Protein AF-M0MS67-F1 (afdb_monomer_lite)

Radius of gyration: 17.48 Å; chains: 1; bounding box: 44×30×43 Å

Foldseek 3Di:
DDPDVVVVVVVVVCCCVPPNVCVVVVVVVVVLCVLDDPVLVVLLVVLVVPDDPVLVVCVVVPPPVSVVSSDDPVCVVSVVVVVVVVVVVVVD

Structure (mmCIF, N/CA/C/O backbone):
data_AF-M0MS67-F1
#
_entry.id   AF-M0MS67-F1
#
loop_
_atom_site.group_PDB
_atom_site.id
_atom_site.type_symbol
_atom_site.label_atom_id
_atom_site.label_alt_id
_atom_site.label_comp_id
_atom_site.la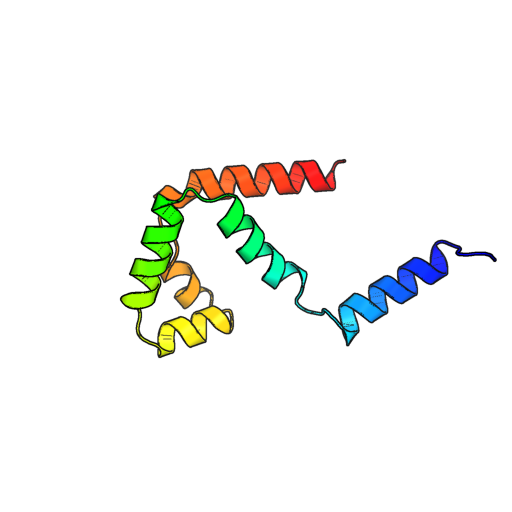bel_asym_id
_atom_site.label_entity_id
_atom_site.label_seq_id
_atom_site.pdbx_PDB_ins_code
_atom_site.Cartn_x
_atom_site.Cartn_y
_atom_site.Cartn_z
_atom_site.occupancy
_atom_site.B_iso_or_equiv
_atom_site.auth_seq_id
_atom_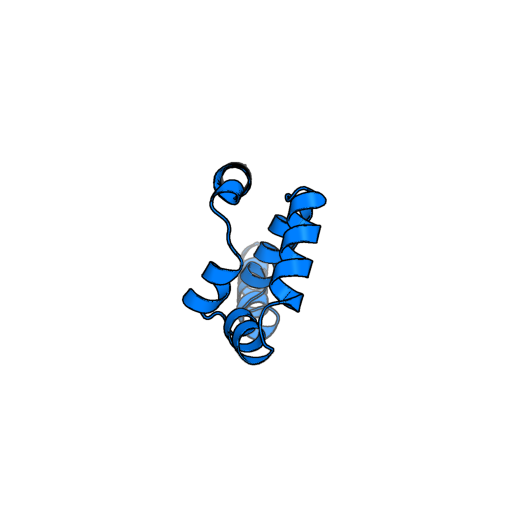site.auth_comp_id
_atom_site.auth_asym_id
_atom_site.auth_atom_id
_atom_site.pdbx_PDB_model_num
ATOM 1 N N . ARG A 1 1 ? 32.579 -3.369 -27.886 1.00 49.44 1 ARG A N 1
ATOM 2 C CA . ARG A 1 1 ? 31.417 -4.247 -27.616 1.00 49.44 1 ARG A CA 1
ATOM 3 C C . ARG A 1 1 ? 30.220 -3.319 -27.528 1.00 49.44 1 ARG A C 1
ATOM 5 O O . ARG A 1 1 ? 30.190 -2.510 -26.615 1.00 49.44 1 ARG A O 1
ATOM 12 N N . ASP A 1 2 ? 29.366 -3.330 -28.543 1.00 49.84 2 ASP A N 1
ATOM 13 C CA . ASP A 1 2 ? 28.279 -2.362 -28.684 1.00 49.84 2 ASP A CA 1
ATOM 14 C C . ASP A 1 2 ? 27.067 -2.855 -27.880 1.00 49.84 2 ASP A C 1
ATOM 16 O O . ASP A 1 2 ? 26.401 -3.817 -28.263 1.00 49.84 2 ASP A O 1
ATOM 20 N N . ILE A 1 3 ? 26.850 -2.276 -26.697 1.00 50.69 3 ILE A N 1
ATOM 21 C CA . ILE A 1 3 ? 25.650 -2.511 -25.884 1.00 50.69 3 ILE A CA 1
ATOM 22 C C . ILE A 1 3 ? 24.644 -1.431 -26.308 1.00 50.69 3 ILE A C 1
ATOM 24 O O . ILE A 1 3 ? 24.314 -0.529 -25.543 1.00 50.69 3 ILE A O 1
ATOM 28 N N . SER A 1 4 ? 24.246 -1.440 -27.582 1.00 58.03 4 SER A N 1
ATOM 29 C CA . SER A 1 4 ? 23.306 -0.442 -28.091 1.00 58.03 4 SER A CA 1
ATOM 30 C C . SER A 1 4 ? 21.954 -0.600 -27.384 1.00 58.03 4 SER A C 1
ATOM 32 O O . SER A 1 4 ? 21.544 -1.714 -27.040 1.00 58.03 4 SER A O 1
ATOM 34 N N . GLY A 1 5 ? 21.238 0.507 -27.161 1.00 59.91 5 GLY A N 1
ATOM 35 C CA . GLY A 1 5 ? 19.967 0.532 -26.417 1.00 59.91 5 GLY A CA 1
ATOM 36 C C . GLY A 1 5 ? 18.879 -0.420 -26.943 1.00 59.91 5 GLY A C 1
ATOM 37 O O . GLY A 1 5 ? 17.965 -0.765 -26.201 1.00 59.91 5 GLY A O 1
ATOM 38 N N . SER A 1 6 ? 19.014 -0.914 -28.179 1.00 59.09 6 SER A N 1
ATOM 39 C CA . SER A 1 6 ? 18.149 -1.954 -28.755 1.00 59.09 6 SER A CA 1
ATOM 40 C C . SER A 1 6 ? 18.275 -3.322 -28.065 1.00 59.09 6 SER A C 1
ATOM 42 O O . SER A 1 6 ? 17.274 -4.003 -27.872 1.00 59.09 6 SER A O 1
ATOM 44 N N . ASN A 1 7 ? 19.473 -3.715 -27.617 1.00 62.97 7 ASN A N 1
ATOM 45 C CA . ASN A 1 7 ? 19.658 -4.960 -26.862 1.00 62.97 7 ASN A CA 1
ATOM 46 C C . ASN A 1 7 ? 19.129 -4.838 -25.428 1.00 62.97 7 ASN A C 1
ATOM 48 O O . ASN A 1 7 ? 18.649 -5.821 -24.863 1.00 62.97 7 ASN A O 1
ATOM 52 N N . MET A 1 8 ? 19.180 -3.634 -24.847 1.00 68.81 8 MET A N 1
ATOM 53 C CA . MET A 1 8 ? 18.668 -3.386 -23.498 1.00 68.81 8 MET A CA 1
ATOM 54 C C . MET A 1 8 ? 17.135 -3.461 -23.453 1.00 68.81 8 MET A C 1
ATOM 56 O O . MET A 1 8 ? 16.589 -4.031 -22.514 1.00 68.81 8 MET A O 1
ATOM 60 N N . SER A 1 9 ? 16.434 -2.963 -24.480 1.00 74.62 9 SER A N 1
ATOM 61 C CA . SER A 1 9 ? 14.965 -3.035 -24.534 1.00 74.62 9 SER A CA 1
ATOM 62 C C . SER A 1 9 ? 14.442 -4.460 -24.749 1.00 74.62 9 SER A C 1
ATOM 64 O O . SER A 1 9 ? 13.425 -4.840 -24.164 1.00 74.62 9 SER A O 1
ATOM 66 N N . VAL A 1 10 ? 15.151 -5.282 -25.534 1.00 79.38 10 VAL A N 1
ATOM 67 C CA . VAL A 1 10 ? 14.827 -6.710 -25.698 1.00 79.38 10 VAL A CA 1
ATOM 68 C C . VAL A 1 10 ? 15.029 -7.459 -24.383 1.00 79.38 10 VAL A C 1
ATOM 70 O O . VAL A 1 10 ? 14.154 -8.227 -23.981 1.00 79.38 10 VAL A O 1
ATOM 73 N N . TYR A 1 11 ? 16.143 -7.210 -23.687 1.00 78.44 11 TYR A N 1
ATOM 74 C CA . TYR A 1 11 ? 16.392 -7.797 -22.371 1.00 78.44 11 TYR A CA 1
ATOM 75 C C . TYR A 1 11 ? 15.311 -7.402 -21.359 1.00 78.44 11 TYR A C 1
ATOM 77 O O . TYR A 1 11 ? 14.751 -8.278 -20.707 1.00 78.44 11 TYR A O 1
ATOM 85 N N . ASP A 1 12 ? 14.973 -6.114 -21.267 1.00 78.19 12 ASP A N 1
ATOM 86 C CA . ASP A 1 12 ? 13.942 -5.613 -20.353 1.00 78.19 12 ASP A CA 1
ATOM 87 C C . ASP A 1 12 ? 12.571 -6.256 -20.616 1.00 78.19 12 ASP A C 1
ATOM 89 O O . ASP A 1 12 ? 11.889 -6.692 -19.686 1.00 78.19 12 ASP A O 1
ATOM 93 N N . THR A 1 13 ? 12.210 -6.416 -21.893 1.00 80.81 13 THR A N 1
ATOM 94 C CA . THR A 1 13 ? 10.963 -7.077 -22.302 1.00 80.81 13 THR A CA 1
ATOM 95 C C . THR A 1 13 ? 10.939 -8.548 -21.883 1.00 80.81 13 THR A C 1
ATOM 97 O O . THR A 1 13 ? 9.951 -9.018 -21.317 1.00 80.81 13 THR A O 1
ATOM 100 N N . LEU A 1 14 ? 12.019 -9.291 -22.149 1.00 83.94 14 LEU A N 1
ATOM 101 C CA . LEU A 1 14 ? 12.118 -10.708 -21.789 1.00 83.94 14 LEU A CA 1
ATOM 102 C C . LEU A 1 14 ? 12.169 -10.901 -20.272 1.00 83.94 14 LEU A C 1
ATOM 104 O O . LEU A 1 14 ? 11.520 -11.798 -19.747 1.00 83.94 14 LEU A O 1
ATOM 108 N N . TRP A 1 15 ? 12.871 -10.030 -19.550 1.00 81.44 15 TRP A N 1
ATOM 109 C CA . TRP A 1 15 ? 12.920 -10.050 -18.092 1.00 81.44 15 TRP A CA 1
ATOM 110 C C . TRP A 1 15 ? 11.535 -9.828 -17.474 1.00 81.44 15 TRP A C 1
ATOM 112 O O . TRP A 1 15 ? 11.096 -10.625 -16.639 1.00 81.44 15 TRP A O 1
ATOM 122 N N . HIS A 1 16 ? 10.816 -8.790 -17.913 1.00 82.25 16 HIS A N 1
ATOM 123 C CA . HIS A 1 16 ? 9.457 -8.526 -17.446 1.00 82.25 16 HIS A CA 1
ATOM 124 C C . HIS A 1 16 ? 8.496 -9.654 -17.820 1.00 82.25 16 HIS A C 1
ATOM 126 O O . HIS A 1 16 ? 7.638 -9.992 -17.015 1.00 82.25 16 HIS A O 1
ATOM 132 N N . ARG A 1 17 ? 8.637 -10.277 -18.993 1.00 82.69 17 ARG A N 1
ATOM 133 C CA . ARG A 1 17 ? 7.750 -11.371 -19.410 1.00 82.69 17 ARG A CA 1
ATOM 134 C C . ARG A 1 17 ? 8.037 -12.683 -18.677 1.00 82.69 17 ARG A C 1
ATOM 136 O O . ARG A 1 17 ? 7.109 -13.309 -18.171 1.00 82.69 17 ARG A O 1
ATOM 143 N N . ASP A 1 18 ? 9.303 -13.083 -18.618 1.00 83.81 18 ASP A N 1
ATOM 144 C CA . ASP A 1 18 ? 9.692 -14.462 -18.309 1.00 83.81 18 ASP A CA 1
ATOM 145 C C . ASP A 1 18 ? 10.204 -14.628 -16.872 1.00 83.81 18 ASP A C 1
ATOM 147 O O . ASP A 1 18 ? 10.048 -15.696 -16.283 1.00 83.81 18 ASP A O 1
ATOM 151 N N . VAL A 1 19 ? 10.780 -13.578 -16.277 1.00 84.19 19 VAL A N 1
ATOM 152 C CA . VAL A 1 19 ? 11.392 -13.657 -14.938 1.00 84.19 19 VAL A CA 1
ATOM 153 C C . VAL A 1 19 ? 10.551 -12.940 -13.887 1.00 84.19 19 VAL A C 1
ATOM 155 O O . VAL A 1 19 ? 10.384 -13.425 -12.764 1.00 84.19 19 VAL A O 1
ATOM 158 N N . ALA A 1 20 ? 9.992 -11.779 -14.229 1.00 81.88 20 ALA A N 1
ATOM 159 C CA . ALA A 1 20 ? 9.382 -10.891 -13.249 1.00 81.88 20 ALA A CA 1
ATOM 160 C C . ALA A 1 20 ? 8.029 -10.255 -13.655 1.00 81.88 20 ALA A C 1
ATOM 162 O O . ALA A 1 20 ? 7.807 -9.085 -13.334 1.00 81.88 20 ALA A O 1
ATOM 163 N N . PRO A 1 21 ? 7.052 -11.006 -14.207 1.00 75.88 21 PRO A N 1
ATOM 164 C CA . PRO A 1 21 ? 5.788 -10.458 -14.739 1.00 75.88 21 PRO A CA 1
ATOM 165 C C . PRO A 1 21 ? 4.875 -9.764 -13.724 1.00 75.88 21 PRO A C 1
ATOM 167 O O . PRO A 1 21 ? 3.897 -9.122 -14.096 1.00 75.88 21 PRO A O 1
ATOM 170 N N . LYS A 1 22 ? 5.177 -9.866 -12.425 1.00 77.06 22 LYS A N 1
ATOM 171 C CA . LYS A 1 22 ? 4.455 -9.185 -11.337 1.00 77.06 22 LYS A CA 1
ATOM 172 C C . LYS A 1 22 ? 5.388 -8.411 -10.397 1.00 77.06 22 LYS A C 1
ATOM 174 O O . LYS A 1 22 ? 4.991 -8.103 -9.272 1.00 77.06 22 LYS A O 1
ATOM 179 N N . ALA A 1 23 ? 6.628 -8.122 -10.808 1.00 80.50 23 ALA A N 1
ATOM 180 C CA . ALA A 1 23 ? 7.592 -7.419 -9.955 1.00 80.50 23 ALA A CA 1
ATOM 181 C C . ALA A 1 23 ? 7.070 -6.065 -9.477 1.00 80.50 23 ALA A C 1
ATOM 183 O O . ALA A 1 23 ? 7.165 -5.781 -8.288 1.00 80.50 23 ALA A O 1
ATOM 184 N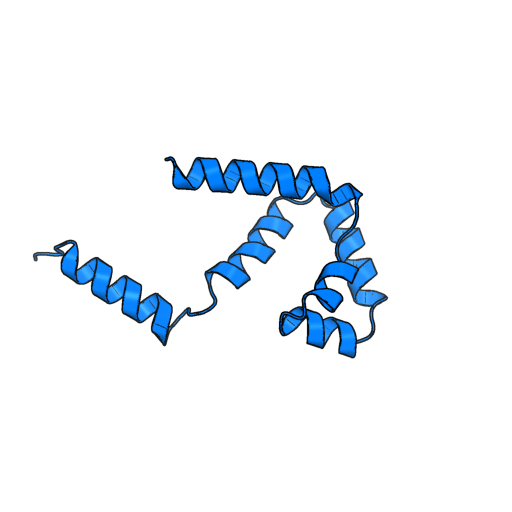 N . GLU A 1 24 ? 6.447 -5.277 -10.351 1.00 79.38 24 GLU A N 1
ATOM 185 C CA . GLU A 1 24 ? 5.921 -3.963 -9.971 1.00 79.38 24 GLU A CA 1
ATOM 186 C C . GLU A 1 24 ? 4.895 -4.039 -8.834 1.00 79.38 24 GLU A C 1
ATOM 188 O O . GLU A 1 24 ? 4.965 -3.251 -7.890 1.00 79.38 24 GLU A O 1
ATOM 193 N N . ARG A 1 25 ? 3.983 -5.022 -8.887 1.00 79.81 25 ARG A N 1
ATOM 194 C CA . ARG A 1 25 ? 2.973 -5.254 -7.841 1.00 79.81 25 ARG A CA 1
ATOM 195 C C . ARG A 1 25 ? 3.609 -5.696 -6.525 1.00 79.81 25 ARG A C 1
ATOM 197 O O . ARG A 1 25 ? 3.222 -5.196 -5.476 1.00 79.81 25 ARG A O 1
ATOM 204 N N . ARG A 1 26 ? 4.612 -6.579 -6.575 1.00 79.19 26 ARG A N 1
ATOM 205 C CA . ARG A 1 26 ? 5.355 -7.013 -5.376 1.00 79.19 26 ARG A CA 1
ATOM 206 C C . ARG A 1 26 ? 6.098 -5.848 -4.723 1.00 79.19 26 ARG A C 1
ATOM 208 O O . ARG A 1 26 ? 6.004 -5.653 -3.519 1.00 79.19 26 ARG A O 1
ATOM 215 N N . LEU A 1 27 ? 6.770 -5.035 -5.534 1.00 85.62 27 LEU A N 1
ATOM 216 C CA . LEU A 1 27 ? 7.514 -3.872 -5.060 1.00 85.62 27 LEU A CA 1
ATOM 217 C C . LEU A 1 27 ? 6.599 -2.759 -4.535 1.00 85.62 27 LEU A C 1
ATOM 219 O O . LEU A 1 27 ? 7.028 -1.964 -3.704 1.00 85.62 27 LEU A O 1
ATOM 223 N N . LEU A 1 28 ? 5.354 -2.670 -5.015 1.00 87.75 28 LEU A N 1
ATOM 224 C CA . LEU A 1 28 ? 4.381 -1.705 -4.501 1.00 87.75 28 LEU A CA 1
ATOM 225 C C . LEU A 1 28 ? 4.129 -1.923 -3.009 1.00 87.75 28 LEU A C 1
ATOM 227 O O . LEU A 1 28 ? 4.254 -0.966 -2.250 1.00 87.75 28 LEU A O 1
ATOM 231 N N . MET A 1 29 ? 3.840 -3.160 -2.594 1.00 83.31 29 MET A N 1
ATOM 232 C CA . MET A 1 29 ? 3.568 -3.440 -1.183 1.00 83.31 29 MET A CA 1
ATOM 233 C C . MET A 1 29 ? 4.806 -3.159 -0.325 1.00 83.31 29 MET A C 1
ATOM 235 O O . MET A 1 29 ? 4.724 -2.442 0.664 1.00 83.31 29 MET A O 1
ATOM 239 N N . THR A 1 30 ? 5.982 -3.620 -0.763 1.00 89.12 30 THR A N 1
ATOM 240 C CA . THR A 1 30 ? 7.251 -3.340 -0.075 1.00 89.12 30 THR A CA 1
ATOM 241 C C . THR A 1 30 ? 7.471 -1.844 0.140 1.00 89.12 30 THR A C 1
ATOM 243 O O . THR A 1 30 ? 7.799 -1.430 1.244 1.00 89.12 30 THR A O 1
ATOM 246 N N . ARG A 1 31 ? 7.251 -1.013 -0.884 1.00 90.50 31 ARG A N 1
ATOM 247 C CA . ARG A 1 31 ? 7.397 0.443 -0.753 1.00 90.50 31 ARG A CA 1
ATOM 248 C C . ARG A 1 31 ? 6.395 1.052 0.219 1.00 90.50 31 ARG A C 1
ATOM 250 O O . ARG A 1 31 ? 6.791 1.896 1.010 1.00 90.50 31 ARG A O 1
ATOM 257 N N . LEU A 1 32 ? 5.132 0.625 0.185 1.00 91.00 32 LEU A N 1
ATOM 258 C CA . LEU A 1 32 ? 4.132 1.096 1.148 1.00 91.00 32 LEU A CA 1
ATOM 259 C C . LEU A 1 32 ? 4.520 0.731 2.584 1.00 91.00 32 LEU A C 1
ATOM 261 O O . LEU A 1 32 ? 4.384 1.573 3.460 1.00 91.00 32 LEU A O 1
ATOM 265 N N . LEU A 1 33 ? 5.060 -0.470 2.814 1.00 90.31 33 LEU A N 1
ATOM 266 C CA . LEU A 1 33 ? 5.540 -0.891 4.134 1.00 90.31 33 LEU A CA 1
ATOM 267 C C . LEU A 1 33 ? 6.738 -0.062 4.615 1.00 90.31 33 LEU A C 1
ATOM 269 O O . LEU A 1 33 ? 6.824 0.229 5.800 1.00 90.31 33 LEU A O 1
ATOM 273 N N . TYR A 1 34 ? 7.635 0.346 3.712 1.00 91.38 34 TYR A N 1
ATOM 274 C CA . TYR A 1 34 ? 8.747 1.245 4.051 1.00 91.38 34 TYR A CA 1
ATOM 275 C C . TYR A 1 34 ? 8.321 2.701 4.263 1.00 91.38 34 TYR A C 1
ATOM 277 O O . TYR A 1 34 ? 9.024 3.444 4.941 1.00 91.38 34 TYR A O 1
ATOM 285 N N . LEU A 1 35 ? 7.213 3.121 3.651 1.00 94.25 35 LEU A N 1
ATOM 286 C CA . LEU A 1 35 ? 6.696 4.483 3.758 1.00 94.25 35 LEU A CA 1
ATOM 287 C C . LEU A 1 35 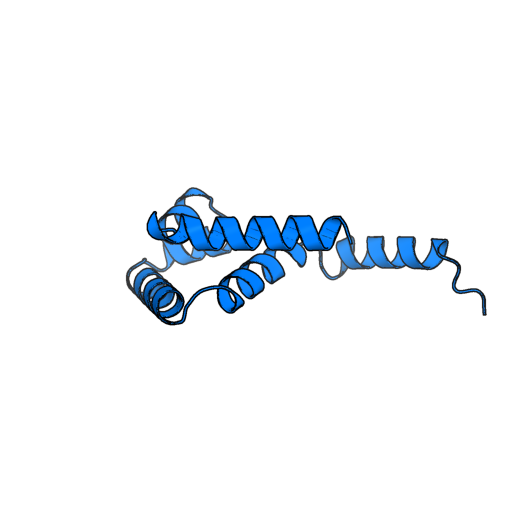? 5.752 4.663 4.957 1.00 94.25 35 LEU A C 1
ATOM 289 O O . LEU A 1 35 ? 5.646 5.759 5.502 1.00 94.25 35 LEU A O 1
ATOM 293 N N . ALA A 1 36 ? 5.042 3.605 5.345 1.00 94.75 36 ALA A N 1
ATOM 294 C CA . ALA A 1 36 ? 4.117 3.613 6.468 1.00 94.75 36 ALA A CA 1
ATOM 295 C C . ALA A 1 36 ? 4.841 3.846 7.803 1.00 94.75 36 ALA A C 1
ATOM 297 O O . ALA A 1 36 ? 6.002 3.481 7.974 1.00 94.75 36 ALA A O 1
ATOM 298 N N . SER A 1 37 ? 4.132 4.424 8.777 1.00 95.06 37 SER A N 1
ATOM 299 C CA . SER A 1 37 ? 4.639 4.487 10.150 1.00 95.06 37 SER A CA 1
ATOM 300 C C . SER A 1 37 ? 4.628 3.100 10.802 1.00 95.06 37 SER A C 1
ATOM 302 O O . SER A 1 37 ? 3.873 2.212 10.390 1.00 95.06 37 SER A O 1
ATOM 304 N N . ASN A 1 38 ? 5.417 2.933 11.865 1.00 95.00 38 ASN A N 1
ATOM 305 C CA . ASN A 1 38 ? 5.448 1.690 12.637 1.00 95.00 38 ASN A CA 1
ATOM 306 C C . ASN A 1 38 ? 4.060 1.335 13.192 1.00 95.00 38 ASN A C 1
ATOM 308 O O . ASN A 1 38 ? 3.632 0.193 13.100 1.00 95.00 38 ASN A O 1
ATOM 312 N N . GLU A 1 39 ? 3.304 2.320 13.674 1.00 95.50 39 GLU A N 1
ATOM 313 C CA . GLU A 1 39 ? 1.958 2.103 14.214 1.00 95.50 39 GLU A CA 1
ATOM 314 C C . GLU A 1 39 ? 0.993 1.606 13.136 1.00 95.50 39 GLU A C 1
ATOM 316 O O . GLU A 1 39 ? 0.113 0.783 13.403 1.00 95.50 39 GLU A O 1
ATOM 321 N N . ARG A 1 40 ? 1.141 2.089 11.894 1.00 95.56 40 ARG A N 1
ATOM 322 C CA . ARG A 1 40 ? 0.315 1.593 10.794 1.00 95.56 40 ARG A CA 1
ATOM 323 C C . ARG A 1 40 ? 0.691 0.164 10.412 1.00 95.56 40 ARG A C 1
ATOM 325 O O . ARG A 1 40 ? -0.204 -0.629 10.107 1.00 95.56 40 ARG A O 1
ATOM 332 N N . TYR A 1 41 ? 1.981 -0.157 10.444 1.00 93.62 41 TYR A N 1
ATOM 333 C CA . TYR A 1 41 ? 2.478 -1.515 10.250 1.00 93.62 41 TYR A CA 1
ATOM 334 C C . TYR A 1 41 ? 1.939 -2.473 11.324 1.00 93.62 41 TYR A C 1
ATOM 336 O O . TYR A 1 41 ? 1.411 -3.531 10.988 1.00 93.62 41 TYR A O 1
ATOM 344 N N . ASP A 1 42 ? 1.962 -2.070 12.594 1.00 95.25 42 ASP A N 1
ATOM 345 C CA . ASP A 1 42 ? 1.402 -2.856 13.696 1.00 95.25 42 ASP A CA 1
ATOM 346 C C . ASP A 1 42 ? -0.103 -3.086 13.515 1.00 95.25 42 ASP A C 1
ATOM 348 O O . ASP A 1 42 ? -0.591 -4.205 13.685 1.00 95.25 42 ASP A O 1
ATOM 352 N N . ARG A 1 43 ? -0.842 -2.050 13.089 1.00 95.56 43 ARG A N 1
ATOM 353 C CA . ARG A 1 43 ? -2.266 -2.180 12.749 1.00 95.56 43 ARG A CA 1
ATOM 354 C C . ARG A 1 43 ? -2.479 -3.187 11.623 1.00 95.56 43 ARG A C 1
ATOM 356 O O . ARG A 1 43 ? -3.328 -4.053 11.762 1.00 95.56 43 ARG A O 1
ATOM 363 N N . LEU A 1 44 ? -1.680 -3.124 10.554 1.00 94.19 44 LEU A N 1
ATOM 364 C CA . LEU A 1 44 ? -1.760 -4.086 9.452 1.00 94.19 44 LEU A CA 1
ATOM 365 C C . LEU A 1 44 ? -1.553 -5.527 9.945 1.00 94.19 44 LEU A C 1
ATOM 367 O O . LEU A 1 44 ? -2.296 -6.416 9.541 1.00 94.19 44 LEU A O 1
ATOM 371 N N . LEU A 1 45 ? -0.576 -5.766 10.824 1.00 94.00 45 LEU A N 1
ATOM 372 C CA . LEU A 1 45 ? -0.355 -7.094 11.402 1.00 94.00 45 LEU A CA 1
ATOM 373 C C . LEU A 1 45 ? -1.527 -7.548 12.281 1.00 94.00 45 LEU A C 1
ATOM 375 O O . LEU A 1 45 ? -1.893 -8.722 12.238 1.00 94.00 45 LEU A O 1
ATOM 379 N N . SER A 1 46 ? -2.130 -6.635 13.046 1.00 95.50 46 SER A N 1
ATOM 380 C CA . SER A 1 46 ? -3.349 -6.922 13.809 1.00 95.50 46 SER A CA 1
ATOM 381 C C . SER A 1 46 ? -4.505 -7.301 12.883 1.00 95.50 46 SER A C 1
ATOM 383 O O . SER A 1 46 ? -5.084 -8.370 13.053 1.00 95.50 46 SER A O 1
ATOM 385 N N . ASP A 1 47 ? -4.771 -6.491 11.851 1.00 94.88 47 ASP A N 1
ATOM 386 C CA . ASP A 1 47 ? -5.820 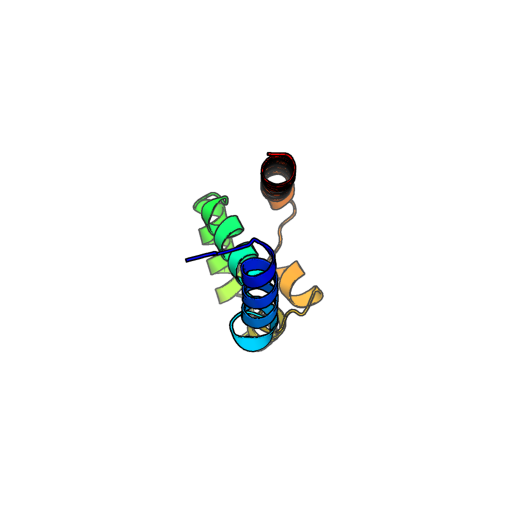-6.741 10.857 1.00 94.88 47 ASP A CA 1
ATOM 387 C C . ASP A 1 47 ? -5.626 -8.115 10.199 1.00 94.88 47 ASP A C 1
ATOM 389 O O . ASP A 1 47 ? -6.574 -8.871 10.000 1.00 94.88 47 ASP A O 1
ATOM 393 N N . MET A 1 48 ? -4.377 -8.471 9.885 1.00 94.38 48 MET A N 1
ATOM 394 C CA . MET A 1 48 ? -4.051 -9.770 9.304 1.00 94.38 48 MET A CA 1
ATOM 395 C C . MET A 1 48 ? -4.306 -10.934 10.264 1.00 94.38 48 MET A C 1
ATOM 397 O O . MET A 1 48 ? -4.754 -11.981 9.813 1.00 94.38 48 MET A O 1
ATOM 401 N N . ASN A 1 49 ? -4.039 -10.773 11.560 1.00 94.06 49 ASN A N 1
ATOM 402 C CA . ASN A 1 49 ? -4.317 -11.812 12.554 1.00 94.06 49 ASN A CA 1
ATOM 403 C C . ASN A 1 49 ? -5.821 -11.992 12.807 1.00 94.06 49 ASN A C 1
ATOM 405 O O . ASN A 1 49 ? -6.265 -13.108 13.076 1.00 94.06 49 ASN A O 1
ATOM 409 N N . ASP A 1 50 ? -6.594 -10.910 12.704 1.00 95.25 50 ASP A N 1
ATOM 410 C CA . ASP A 1 50 ? -8.043 -10.922 12.919 1.00 95.25 50 ASP A CA 1
ATOM 411 C C . ASP A 1 50 ? -8.811 -11.441 11.691 1.00 95.25 50 ASP A C 1
ATOM 413 O O . ASP A 1 50 ? -9.895 -12.024 11.807 1.00 95.25 50 ASP A O 1
ATOM 417 N N . LEU A 1 51 ? -8.253 -11.259 10.492 1.00 94.38 51 LEU A N 1
ATOM 418 C CA . LEU A 1 51 ? -8.824 -11.788 9.261 1.00 94.38 51 LEU A CA 1
ATOM 419 C C . LEU A 1 51 ? -8.581 -13.297 9.136 1.00 94.38 51 LEU A C 1
ATOM 421 O O . LEU A 1 51 ? -7.469 -13.806 9.241 1.00 94.38 51 LEU A O 1
ATOM 425 N N . GLY A 1 52 ? -9.643 -14.037 8.815 1.00 91.44 52 GLY A N 1
ATOM 426 C CA . GLY A 1 52 ? -9.534 -15.470 8.555 1.00 91.44 52 GLY A CA 1
ATOM 427 C C . GLY A 1 52 ? -8.654 -15.788 7.338 1.00 91.44 52 GLY A C 1
ATOM 428 O O . GLY A 1 52 ? -8.643 -15.050 6.348 1.00 91.44 52 GLY A O 1
ATOM 429 N N . MET A 1 53 ? -8.000 -16.956 7.372 1.00 90.88 53 MET A N 1
ATOM 430 C CA . MET A 1 53 ? -7.070 -17.439 6.335 1.00 90.88 53 MET A CA 1
ATOM 431 C C . MET A 1 53 ? -7.607 -17.329 4.900 1.00 90.88 53 MET A C 1
ATOM 433 O O . MET A 1 53 ? -6.845 -17.016 3.991 1.00 90.88 53 MET A O 1
ATOM 437 N N . GLY A 1 54 ? -8.911 -17.538 4.687 1.00 93.19 54 GLY A N 1
ATOM 438 C CA . GLY A 1 54 ? -9.529 -17.394 3.364 1.00 93.19 54 GLY A CA 1
ATOM 439 C C . GLY A 1 54 ? -9.481 -15.959 2.828 1.00 93.19 54 GLY A C 1
ATOM 440 O O . GLY A 1 54 ? -9.106 -15.746 1.684 1.00 93.19 54 GLY A O 1
ATOM 441 N N . THR A 1 55 ? -9.765 -14.957 3.668 1.00 93.25 55 THR A N 1
ATOM 442 C CA . THR A 1 55 ? -9.699 -13.547 3.236 1.00 93.25 55 THR A CA 1
ATOM 443 C C . THR A 1 55 ? -8.257 -13.118 2.956 1.00 93.25 55 THR A C 1
ATOM 445 O O . THR A 1 55 ? -8.015 -12.361 2.020 1.00 93.25 55 THR A O 1
ATOM 448 N N . LEU A 1 56 ? -7.289 -13.622 3.728 1.00 94.31 56 LEU A N 1
ATOM 449 C CA . LEU A 1 56 ? -5.867 -13.367 3.475 1.00 94.31 56 LEU A CA 1
ATOM 450 C C . LEU A 1 56 ? -5.387 -14.014 2.171 1.00 94.31 56 LEU A C 1
ATOM 452 O O . LEU A 1 56 ? -4.612 -13.402 1.436 1.00 94.31 56 LEU A O 1
ATOM 456 N N . ALA A 1 57 ? 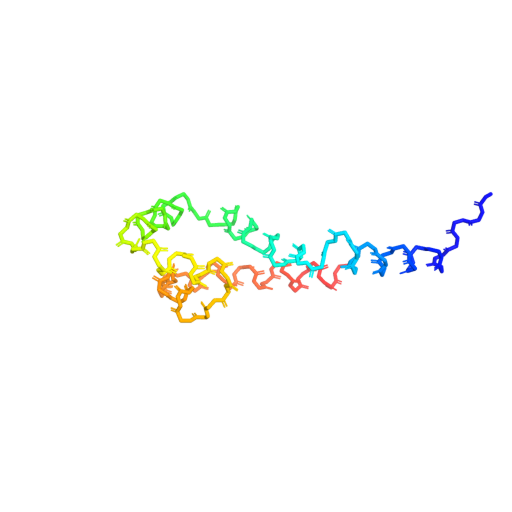-5.852 -15.229 1.869 1.00 95.06 57 ALA A N 1
ATOM 457 C CA . ALA A 1 57 ? -5.577 -15.890 0.598 1.00 95.06 57 ALA A CA 1
ATOM 458 C C . ALA A 1 57 ? -6.146 -15.076 -0.574 1.00 95.06 57 ALA A C 1
ATOM 460 O O . ALA A 1 57 ? -5.399 -14.732 -1.487 1.00 95.06 57 ALA A O 1
ATOM 461 N N . ASP A 1 58 ? -7.411 -14.655 -0.487 1.00 94.81 58 ASP A N 1
ATOM 462 C CA . ASP A 1 58 ? -8.049 -13.814 -1.504 1.00 94.81 58 ASP A CA 1
ATOM 463 C C . ASP A 1 58 ? -7.292 -12.492 -1.711 1.00 94.81 58 ASP A C 1
ATOM 465 O O . ASP A 1 58 ? -7.089 -12.049 -2.845 1.00 94.81 58 ASP A O 1
ATOM 469 N N . ALA A 1 59 ? -6.848 -11.847 -0.627 1.00 92.31 59 ALA A N 1
ATOM 470 C CA . ALA A 1 59 ? -6.057 -10.620 -0.704 1.00 92.31 59 ALA A CA 1
ATOM 471 C C . ALA A 1 59 ? -4.704 -10.858 -1.398 1.00 92.31 59 ALA A C 1
ATOM 473 O O . ALA A 1 59 ? -4.323 -10.081 -2.276 1.00 92.31 59 ALA A O 1
ATOM 474 N N . ASN A 1 60 ? -4.015 -11.957 -1.070 1.00 88.31 60 ASN A N 1
ATOM 475 C CA . ASN A 1 60 ? -2.762 -12.358 -1.719 1.00 88.31 60 ASN A CA 1
ATOM 476 C C . ASN A 1 60 ? -2.943 -12.705 -3.207 1.00 88.31 60 ASN A C 1
ATOM 478 O O . ASN A 1 60 ? -2.043 -12.455 -4.013 1.00 88.31 60 ASN A O 1
ATOM 482 N N . GLU A 1 61 ? -4.101 -13.241 -3.592 1.00 91.31 61 GLU A N 1
ATOM 483 C CA . GLU A 1 61 ? -4.454 -13.506 -4.992 1.00 91.31 61 GLU A CA 1
ATOM 484 C C . GLU A 1 61 ? -4.854 -12.237 -5.763 1.00 91.31 61 GLU A C 1
ATOM 486 O O . GLU A 1 61 ? -4.841 -12.223 -6.999 1.00 91.31 61 GLU A O 1
ATOM 491 N N . GLY A 1 62 ? -5.113 -11.136 -5.052 1.00 89.69 62 GLY A N 1
ATOM 492 C CA . GLY A 1 62 ? -5.386 -9.821 -5.627 1.00 89.69 62 GLY A CA 1
ATOM 493 C C . GLY A 1 62 ? -6.858 -9.410 -5.610 1.00 89.69 62 GLY A C 1
ATOM 494 O O . GLY A 1 62 ? -7.233 -8.517 -6.371 1.00 89.69 62 GLY A O 1
ATOM 495 N N . SER A 1 63 ? -7.695 -10.035 -4.777 1.00 94.62 63 SER A N 1
ATOM 496 C CA . SER A 1 63 ? -9.102 -9.661 -4.607 1.00 94.62 63 SER A CA 1
ATOM 497 C C . SER A 1 63 ? -9.228 -8.222 -4.081 1.00 94.62 63 SER A C 1
ATOM 499 O O . SER A 1 63 ? -8.823 -7.949 -2.946 1.00 94.62 63 SER A O 1
ATOM 501 N N . PRO A 1 64 ? -9.827 -7.286 -4.847 1.00 93.88 64 PRO A N 1
ATOM 502 C CA . PRO A 1 64 ? -9.932 -5.887 -4.431 1.00 93.88 64 PRO A CA 1
ATOM 503 C C . PRO A 1 64 ? -10.748 -5.709 -3.150 1.00 93.88 64 PRO A C 1
ATOM 505 O O . PRO A 1 64 ? -10.412 -4.879 -2.312 1.00 93.88 64 PRO A O 1
ATOM 508 N N . LEU A 1 65 ? -11.803 -6.514 -2.981 1.00 95.75 65 LEU A N 1
ATOM 509 C CA . LEU A 1 65 ? -12.656 -6.463 -1.796 1.00 95.75 65 LEU A CA 1
ATOM 510 C C . LEU A 1 65 ? -11.915 -6.960 -0.549 1.00 95.75 65 LEU A C 1
ATOM 512 O O . LEU A 1 65 ? -12.073 -6.378 0.520 1.00 95.75 65 LEU A O 1
ATOM 516 N N . ALA A 1 66 ? -11.102 -8.012 -0.680 1.00 95.25 66 ALA A N 1
ATOM 517 C CA . ALA A 1 66 ? -10.298 -8.522 0.426 1.00 95.25 66 ALA A CA 1
ATOM 518 C C . ALA A 1 66 ? -9.181 -7.537 0.806 1.00 95.25 66 ALA A C 1
ATOM 520 O O . ALA A 1 66 ? -8.985 -7.266 1.985 1.00 95.25 66 ALA A O 1
ATOM 521 N N . ILE A 1 67 ? -8.515 -6.930 -0.183 1.00 93.38 67 ILE A N 1
ATOM 522 C CA . ILE A 1 67 ? -7.499 -5.891 0.044 1.00 93.38 67 ILE A CA 1
ATOM 523 C C . ILE A 1 67 ? -8.110 -4.658 0.721 1.00 93.38 67 ILE A C 1
ATOM 525 O O . ILE A 1 67 ? -7.514 -4.114 1.643 1.00 93.38 67 ILE A O 1
ATOM 529 N N . ALA A 1 68 ? -9.311 -4.233 0.317 1.00 94.62 68 ALA A N 1
ATOM 530 C CA . ALA A 1 68 ? -9.979 -3.079 0.917 1.00 94.62 68 ALA A CA 1
ATOM 531 C C . ALA A 1 68 ? -10.256 -3.254 2.421 1.00 94.62 68 ALA A C 1
ATOM 533 O O . ALA A 1 68 ? -10.287 -2.263 3.140 1.00 94.62 68 ALA A O 1
ATOM 534 N N . ARG A 1 69 ? -10.397 -4.495 2.915 1.00 95.12 69 ARG A N 1
ATOM 535 C CA . ARG A 1 69 ? -10.549 -4.782 4.355 1.00 95.12 69 ARG A CA 1
ATOM 536 C C . ARG A 1 69 ? -9.290 -4.496 5.171 1.00 95.12 69 ARG A C 1
ATOM 538 O O . ARG A 1 69 ? -9.390 -4.357 6.380 1.00 95.12 69 ARG A O 1
ATOM 545 N N . LEU A 1 70 ? -8.131 -4.417 4.520 1.00 94.00 70 LEU A N 1
ATOM 546 C CA . LEU A 1 70 ? -6.855 -4.072 5.144 1.00 94.00 70 LEU A CA 1
ATOM 547 C C . LEU A 1 70 ? -6.570 -2.566 5.084 1.00 94.00 70 LEU A C 1
ATOM 549 O O . LEU A 1 70 ? -5.553 -2.134 5.616 1.00 94.00 70 LEU A O 1
ATOM 553 N N . ILE A 1 71 ? -7.411 -1.764 4.421 1.00 94.38 71 ILE A N 1
ATOM 554 C CA . ILE A 1 71 ? -7.203 -0.325 4.218 1.00 94.38 71 ILE A CA 1
ATOM 555 C C . ILE A 1 71 ? -8.094 0.471 5.170 1.00 94.38 71 ILE A C 1
ATOM 557 O O . ILE A 1 71 ? -9.282 0.193 5.316 1.00 94.38 71 ILE A O 1
ATOM 561 N N . HIS A 1 72 ? -7.520 1.508 5.769 1.00 95.38 72 HIS A N 1
ATOM 562 C CA . HIS A 1 72 ? -8.198 2.414 6.685 1.00 95.38 72 HIS A CA 1
ATOM 563 C C . HIS A 1 72 ? -8.327 3.813 6.078 1.00 95.38 72 HIS A C 1
ATOM 565 O O . HIS A 1 72 ? -7.521 4.226 5.248 1.00 95.38 72 HIS A O 1
ATOM 571 N N . LEU A 1 73 ? -9.328 4.579 6.519 1.00 95.38 73 LEU A N 1
ATOM 572 C CA . LEU A 1 73 ? -9.508 5.969 6.074 1.00 95.38 73 LEU A CA 1
ATOM 573 C C . LEU A 1 73 ? -8.296 6.846 6.421 1.00 95.38 73 LEU A C 1
ATOM 575 O O . LEU A 1 73 ? -7.907 7.711 5.636 1.00 95.38 73 LEU A O 1
ATOM 579 N N . ASP A 1 74 ? -7.656 6.558 7.553 1.00 94.12 74 ASP A N 1
ATOM 580 C CA . ASP A 1 74 ? -6.448 7.242 8.014 1.00 94.12 74 ASP A CA 1
ATOM 581 C C . ASP A 1 74 ? -5.221 6.971 7.123 1.00 94.12 74 ASP A C 1
ATOM 583 O O . ASP A 1 74 ? -4.199 7.630 7.290 1.00 94.12 74 ASP A O 1
ATOM 587 N N . ASP A 1 75 ? -5.306 6.044 6.158 1.00 95.50 75 ASP A N 1
ATOM 588 C CA . ASP A 1 75 ? -4.230 5.765 5.196 1.00 95.50 75 ASP A CA 1
ATOM 589 C C . ASP A 1 75 ? -4.171 6.802 4.063 1.00 95.50 75 ASP A C 1
ATOM 591 O O . ASP A 1 75 ? -3.228 6.812 3.269 1.00 95.50 75 ASP A O 1
ATOM 595 N N . ALA A 1 76 ? -5.155 7.703 3.967 1.00 95.56 76 ALA A N 1
ATOM 596 C CA . ALA A 1 76 ? -5.203 8.714 2.912 1.00 95.56 76 ALA A CA 1
ATOM 597 C C . ALA A 1 76 ? -3.917 9.569 2.802 1.00 95.56 76 ALA A C 1
ATOM 599 O O . ALA A 1 76 ? -3.441 9.760 1.677 1.00 95.56 76 ALA A O 1
ATOM 600 N N . PRO A 1 77 ? -3.291 10.048 3.901 1.00 95.62 77 PRO A N 1
ATOM 601 C CA . PRO A 1 77 ? -2.022 10.770 3.828 1.00 95.62 77 PRO A CA 1
ATOM 602 C C . PRO A 1 77 ? -0.873 9.907 3.289 1.00 95.62 77 PRO A C 1
ATOM 604 O O . PRO A 1 77 ? -0.099 10.389 2.461 1.00 95.62 77 PRO A O 1
ATOM 607 N N . LEU A 1 78 ? -0.797 8.632 3.694 1.00 95.00 78 LEU A N 1
ATOM 608 C CA . LEU A 1 78 ? 0.211 7.676 3.220 1.00 95.00 78 LEU A CA 1
ATOM 609 C C . LEU A 1 78 ? 0.097 7.474 1.706 1.00 95.00 78 LEU A C 1
ATOM 611 O O . LEU A 1 78 ? 1.088 7.582 0.983 1.00 95.00 78 LEU A O 1
ATOM 615 N N . PHE A 1 79 ? -1.116 7.235 1.204 1.00 94.94 79 PHE A N 1
ATOM 616 C CA . PHE A 1 79 ? -1.337 7.092 -0.235 1.00 94.94 79 PHE A CA 1
ATOM 617 C C . PHE A 1 79 ? -1.067 8.390 -0.997 1.00 94.94 79 PHE A C 1
ATOM 619 O O . PHE A 1 79 ? -0.513 8.349 -2.095 1.00 94.94 79 PHE A O 1
ATOM 626 N N . GLY A 1 80 ? -1.404 9.544 -0.415 1.00 95.88 80 GLY A N 1
ATOM 627 C CA . GLY A 1 80 ? -1.086 10.848 -0.991 1.00 95.88 80 GLY A CA 1
ATOM 628 C C . GLY A 1 80 ? 0.421 11.072 -1.140 1.00 95.88 80 GLY A C 1
ATOM 629 O O . GLY A 1 80 ? 0.871 11.534 -2.190 1.00 95.88 80 GLY A O 1
ATOM 630 N N . GLN A 1 81 ? 1.205 10.708 -0.122 1.00 94.81 81 GLN A N 1
ATOM 631 C CA . GLN A 1 81 ? 2.665 10.754 -0.183 1.00 94.81 81 GLN A CA 1
ATOM 632 C C . GLN A 1 81 ? 3.206 9.775 -1.226 1.00 94.81 81 GLN A C 1
ATOM 634 O O . GLN A 1 81 ? 3.959 10.181 -2.106 1.00 94.81 81 GLN A O 1
ATOM 639 N N . PHE A 1 82 ? 2.741 8.525 -1.205 1.00 94.44 82 PHE A N 1
ATOM 640 C CA . PHE A 1 82 ? 3.160 7.513 -2.169 1.00 94.44 82 PHE A CA 1
ATOM 641 C C . PHE A 1 82 ? 2.924 7.957 -3.619 1.00 94.44 82 PHE A C 1
ATOM 643 O O . PHE A 1 82 ? 3.804 7.829 -4.465 1.00 94.44 82 PHE A O 1
ATOM 650 N N . LEU A 1 83 ? 1.748 8.513 -3.924 1.00 94.50 83 LEU A N 1
ATOM 651 C CA . LEU A 1 83 ? 1.441 9.015 -5.265 1.00 94.50 83 LEU A CA 1
ATOM 652 C C . LEU A 1 83 ? 2.347 10.183 -5.664 1.00 94.50 83 LEU A C 1
ATOM 654 O O . LEU A 1 83 ? 2.789 10.236 -6.811 1.00 94.50 83 LEU A O 1
ATOM 658 N N . ARG A 1 84 ? 2.650 11.095 -4.733 1.00 94.94 84 ARG A N 1
ATOM 659 C CA . ARG A 1 84 ? 3.575 12.209 -4.978 1.00 94.94 84 ARG A CA 1
ATOM 660 C C . ARG A 1 84 ? 4.968 11.701 -5.336 1.00 94.94 84 ARG A C 1
ATOM 662 O O . ARG A 1 84 ? 5.518 12.142 -6.343 1.00 94.94 84 ARG A O 1
ATOM 669 N N . ASP A 1 85 ? 5.491 10.754 -4.564 1.00 92.00 85 ASP A N 1
ATOM 670 C CA . ASP A 1 85 ? 6.820 10.182 -4.785 1.00 92.00 85 ASP A CA 1
ATOM 671 C C . ASP A 1 85 ? 6.880 9.464 -6.142 1.00 92.00 85 ASP A C 1
ATOM 673 O O . ASP A 1 85 ? 7.811 9.665 -6.918 1.00 92.00 85 ASP A O 1
ATOM 677 N N . ARG A 1 86 ? 5.822 8.728 -6.510 1.00 89.75 86 ARG A N 1
ATOM 678 C CA . ARG A 1 86 ? 5.731 8.029 -7.807 1.00 89.75 86 ARG A CA 1
ATOM 679 C C . ARG A 1 86 ? 5.657 8.976 -9.001 1.00 89.75 86 ARG A C 1
ATOM 681 O O . ARG A 1 86 ? 6.180 8.650 -10.066 1.00 89.75 86 ARG A O 1
ATOM 688 N N . VAL A 1 87 ? 4.991 10.122 -8.854 1.00 93.69 87 VAL A N 1
ATOM 689 C CA . VAL A 1 87 ? 4.969 11.160 -9.895 1.00 93.69 87 VAL A CA 1
ATOM 690 C C . VAL A 1 87 ? 6.343 11.815 -10.013 1.00 93.69 87 VAL A C 1
ATOM 692 O O . VAL A 1 87 ? 6.824 11.983 -11.129 1.00 93.69 87 VAL A O 1
ATOM 695 N N . ALA A 1 88 ? 6.998 12.124 -8.891 1.00 92.00 88 ALA A N 1
ATOM 696 C CA . ALA A 1 88 ? 8.342 12.696 -8.887 1.00 92.00 88 ALA A CA 1
ATOM 697 C C . ALA A 1 88 ? 9.373 11.758 -9.544 1.00 92.00 88 ALA A C 1
ATOM 699 O O . ALA A 1 88 ? 10.111 12.201 -10.418 1.00 92.00 88 ALA A O 1
ATOM 700 N N . GLU A 1 89 ? 9.361 10.461 -9.212 1.00 88.19 89 GLU A N 1
ATOM 701 C CA . GLU A 1 89 ? 10.223 9.436 -9.828 1.00 88.19 89 GLU A CA 1
ATOM 702 C C . GLU A 1 89 ? 10.043 9.326 -11.347 1.00 88.19 89 GLU A C 1
ATOM 704 O O . GLU A 1 89 ? 10.992 9.020 -12.057 1.00 88.19 89 GLU A O 1
ATOM 709 N N . ARG A 1 90 ? 8.820 9.527 -11.855 1.00 86.31 90 ARG A N 1
ATOM 710 C CA . ARG A 1 90 ? 8.517 9.378 -13.286 1.00 86.31 90 ARG A CA 1
ATOM 711 C C . ARG A 1 90 ? 8.838 10.631 -14.106 1.00 86.31 90 ARG A C 1
ATOM 713 O O . ARG A 1 90 ? 8.895 10.541 -15.330 1.00 86.31 90 ARG A O 1
ATOM 720 N N . LEU A 1 91 ? 8.965 11.784 -13.449 1.00 85.44 91 LEU A N 1
ATOM 721 C CA . LEU A 1 91 ? 9.307 13.066 -14.073 1.00 85.44 91 LEU A CA 1
ATOM 722 C C . LEU A 1 91 ? 10.808 13.391 -14.000 1.00 85.44 91 LEU A C 1
ATOM 724 O O . LEU A 1 91 ? 11.242 14.312 -14.692 1.00 85.44 91 LEU A O 1
ATOM 728 N N . ALA A 1 92 ? 11.561 12.678 -13.160 1.00 70.50 92 ALA A N 1
ATOM 729 C CA . ALA A 1 92 ? 13.019 12.735 -13.066 1.00 70.50 92 ALA A CA 1
ATOM 730 C C . ALA A 1 92 ? 13.689 11.889 -14.162 1.00 70.50 92 ALA A C 1
ATOM 732 O O . ALA A 1 92 ? 14.779 12.304 -14.616 1.00 70.50 92 ALA A O 1
#

Secondary structure (DSSP, 8-state):
----HHHHHHHHHHIIIII-TTHHHHHHHHHHHHHS-HHHHHHHHHHHHHS-HHHHHHHHHT-HHHHHTT--GGGHHHHHHHHHHHHHHHH-

Organism: NCBI:txid1227456

pLDDT: mean 87.19, std 11.2, range [49.44, 95.88]

Sequence (92 aa):
RDISGSNMSVYDTLWHRDVAPKAERRLLMTRLLYLASNERYDRLLSDMNDLGMGTLADANEGSPLAIARLIHLDDAPLFGQFLRDRVAERLA